Protein AF-A0A0L7KRA4-F1 (afdb_monomer_lite)

InterPro domains:
  IPR008183 Aldose 1-/Glucose-6-phosphate 1-epimerase [PF01263] (31-105)
  IPR011013 Galactose mutarotase-like domain superfamily [SSF74650] (27-104)
  IPR014718 Glycoside hydrolase-type carbohydrate-binding [G3DSA:2.70.98.10] (27-109)

Secondary structure (DSSP, 8-state):
--EE-TTS-EE--------HHHHHH--S-------PPPP-S-GGG-EE-S-TT-EEEEGGGTTEEEE--SSSB---S---EEEES--SEEEEES-GGG-EEEEE-----TT---TT--

Organism: Operophtera brumata (NCBI:txid104452)

Radius of gyration: 17.66 Å; chains: 1; bounding box: 43×42×38 Å

Structure (mmCIF, N/CA/C/O backbone):
data_AF-A0A0L7KRA4-F1
#
_entry.id   AF-A0A0L7KRA4-F1
#
loop_
_atom_site.group_PDB
_atom_site.id
_atom_site.type_symbol
_atom_site.label_atom_id
_atom_site.label_alt_id
_atom_site.label_comp_id
_atom_site.label_asym_id
_atom_site.label_entity_id
_atom_site.label_seq_id
_atom_site.pdbx_PDB_ins_code
_atom_site.Cartn_x
_atom_site.Cartn_y
_atom_site.Cartn_z
_atom_site.occupancy
_atom_site.B_iso_or_equiv
_atom_site.auth_seq_id
_atom_site.auth_comp_id
_atom_site.auth_asym_id
_atom_site.auth_atom_id
_atom_site.pdbx_PDB_model_num
ATOM 1 N N . MET A 1 1 ? 7.961 7.614 16.252 1.00 66.12 1 MET A N 1
ATOM 2 C CA . MET A 1 1 ? 7.206 6.719 17.166 1.00 66.12 1 MET A CA 1
ATOM 3 C C . MET A 1 1 ? 5.725 7.030 17.017 1.00 66.12 1 MET A C 1
ATOM 5 O O . MET A 1 1 ? 5.443 8.172 16.682 1.00 66.12 1 MET A O 1
ATOM 9 N N . PRO A 1 2 ? 4.800 6.074 17.218 1.00 87.06 2 PRO A N 1
ATOM 10 C CA . PRO A 1 2 ? 3.374 6.372 17.139 1.00 87.06 2 PRO A CA 1
ATOM 11 C C . PRO A 1 2 ? 2.945 7.385 18.211 1.00 87.06 2 PRO A C 1
ATOM 13 O O . PRO A 1 2 ? 3.283 7.207 19.381 1.00 87.06 2 PRO A O 1
ATOM 16 N N . GLU A 1 3 ? 2.184 8.403 17.825 1.00 91.69 3 GLU A N 1
ATOM 17 C CA . GLU A 1 3 ? 1.660 9.467 18.683 1.00 91.69 3 GLU A CA 1
ATOM 18 C C . GLU A 1 3 ? 0.132 9.373 18.786 1.00 91.69 3 GLU A C 1
ATOM 20 O O . GLU A 1 3 ? -0.543 9.000 17.828 1.00 91.69 3 GLU A O 1
ATOM 25 N N . ARG A 1 4 ? -0.433 9.685 19.961 1.00 92.00 4 ARG A N 1
ATOM 26 C CA . ARG A 1 4 ? -1.890 9.805 20.138 1.00 92.00 4 ARG A CA 1
ATOM 27 C C . ARG A 1 4 ? -2.314 11.255 19.954 1.00 92.00 4 ARG A C 1
ATOM 29 O O . ARG A 1 4 ? -1.885 12.110 20.720 1.00 92.00 4 ARG A O 1
ATOM 36 N N . LEU A 1 5 ? -3.217 11.495 19.011 1.00 89.56 5 LEU A N 1
ATOM 37 C CA . LEU A 1 5 ? -3.781 12.814 18.738 1.00 89.56 5 LEU A CA 1
ATOM 38 C C . LEU A 1 5 ? -4.926 13.152 19.716 1.00 89.56 5 LEU A C 1
ATOM 40 O O . LEU A 1 5 ? -5.546 12.238 20.270 1.00 89.56 5 LEU A O 1
ATOM 44 N N . PRO A 1 6 ? -5.295 14.440 19.886 1.00 93.38 6 PRO A N 1
ATOM 45 C CA . PRO A 1 6 ? -6.450 14.845 20.697 1.00 93.38 6 PRO A CA 1
ATOM 46 C C . PRO A 1 6 ? -7.784 14.226 20.252 1.00 93.38 6 PRO A C 1
ATOM 48 O O . PRO A 1 6 ? -8.697 14.088 21.061 1.00 93.38 6 PRO A O 1
ATOM 51 N N . SER A 1 7 ? -7.894 13.817 18.982 1.00 89.56 7 SER A N 1
ATOM 52 C CA . SER A 1 7 ? -9.054 13.082 18.457 1.00 89.56 7 SER A CA 1
ATOM 53 C C . SER A 1 7 ? -9.179 11.656 19.014 1.00 89.56 7 SER A C 1
ATOM 55 O O . SER A 1 7 ? -10.227 11.032 18.868 1.00 89.56 7 SER A O 1
ATOM 57 N N . GLY A 1 8 ? -8.124 11.125 19.643 1.00 86.38 8 GLY A N 1
ATOM 58 C CA . GLY A 1 8 ? -8.009 9.723 20.045 1.00 86.38 8 GLY A CA 1
ATOM 59 C C . GLY A 1 8 ? -7.436 8.809 18.955 1.00 86.38 8 GLY A C 1
ATOM 60 O O . GLY A 1 8 ? -7.249 7.611 19.204 1.00 86.38 8 GLY A O 1
ATOM 61 N N . ASP A 1 9 ? -7.132 9.358 17.776 1.00 88.12 9 ASP A N 1
ATOM 62 C CA . ASP A 1 9 ? -6.428 8.650 16.710 1.00 88.12 9 ASP A CA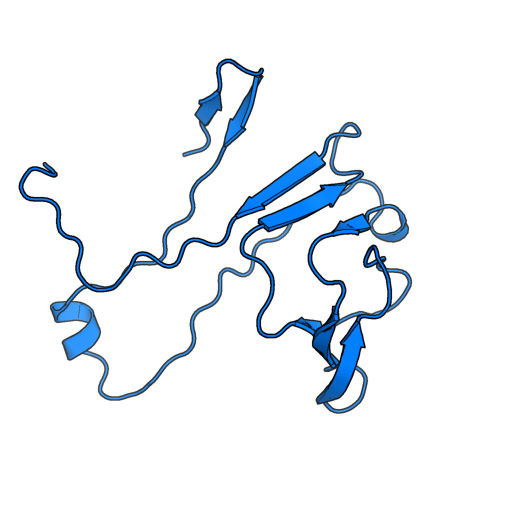 1
ATOM 63 C C . ASP A 1 9 ? -4.959 8.416 17.076 1.00 88.12 9 ASP A C 1
ATOM 65 O O . ASP A 1 9 ? -4.382 9.108 17.917 1.00 88.12 9 ASP A O 1
ATOM 69 N N . VAL A 1 10 ? -4.354 7.413 16.440 1.00 88.38 10 VAL A N 1
ATOM 70 C CA . VAL A 1 10 ? -2.918 7.144 16.539 1.00 88.38 10 VAL A CA 1
ATOM 71 C C . VAL A 1 10 ? -2.292 7.427 15.184 1.00 88.38 10 VAL A C 1
ATOM 73 O O . VAL A 1 10 ? -2.718 6.853 14.183 1.00 88.38 10 VAL A O 1
ATOM 76 N N . GLU A 1 11 ? -1.269 8.267 15.171 1.00 90.38 11 GLU A N 1
ATOM 77 C CA . GLU A 1 11 ? -0.489 8.603 13.989 1.00 90.38 11 GLU A CA 1
ATOM 78 C C . GLU A 1 11 ? 0.912 8.011 14.104 1.00 90.38 11 GLU A C 1
ATOM 80 O O . GLU A 1 11 ? 1.510 8.002 15.174 1.00 90.38 11 GLU A O 1
ATOM 85 N N . ALA A 1 12 ? 1.444 7.485 13.007 1.00 89.25 12 ALA A N 1
ATOM 86 C CA . ALA A 1 12 ? 2.829 7.051 12.929 1.00 89.25 12 ALA A CA 1
ATOM 87 C C . ALA A 1 12 ? 3.401 7.503 11.589 1.00 89.25 12 ALA A C 1
ATOM 89 O O . ALA A 1 12 ? 2.883 7.128 10.538 1.00 89.25 12 ALA A O 1
ATOM 90 N N . VAL A 1 13 ? 4.476 8.286 11.645 1.00 87.19 13 VAL A N 1
ATOM 91 C CA . VAL A 1 13 ? 5.194 8.763 10.464 1.00 87.19 13 VAL A CA 1
ATOM 92 C C . VAL A 1 13 ? 6.425 7.891 10.250 1.00 87.19 13 VAL A C 1
ATOM 94 O O . VAL A 1 13 ? 7.213 7.665 11.174 1.00 87.19 13 VAL A O 1
ATOM 97 N N . PHE A 1 14 ? 6.568 7.394 9.025 1.00 85.69 14 PHE A N 1
ATOM 98 C CA . PHE A 1 14 ? 7.743 6.672 8.561 1.00 85.69 14 PHE A CA 1
ATOM 99 C C . PHE A 1 14 ? 8.367 7.492 7.445 1.00 85.69 14 PHE A C 1
ATOM 101 O O . PHE A 1 14 ? 7.716 7.746 6.435 1.00 85.69 14 PHE A O 1
ATOM 108 N N . SER A 1 15 ? 9.622 7.881 7.631 1.00 83.06 15 SER A N 1
ATOM 109 C CA . SER A 1 15 ? 10.353 8.668 6.648 1.00 83.06 15 SER A CA 1
ATOM 110 C C . SER A 1 15 ? 11.545 7.869 6.162 1.00 83.06 15 SER A C 1
ATOM 112 O O . SER A 1 15 ? 12.299 7.312 6.961 1.00 83.06 15 SER A O 1
ATOM 114 N N . LEU A 1 16 ? 11.704 7.820 4.845 1.00 82.00 16 LEU A N 1
ATOM 115 C CA . LEU A 1 16 ? 12.921 7.357 4.205 1.00 82.00 16 LEU A CA 1
ATOM 116 C C . LEU A 1 16 ? 13.595 8.584 3.603 1.00 82.00 16 LEU A C 1
ATOM 118 O O . LEU A 1 16 ? 13.005 9.259 2.764 1.00 82.00 16 LEU A O 1
ATOM 122 N 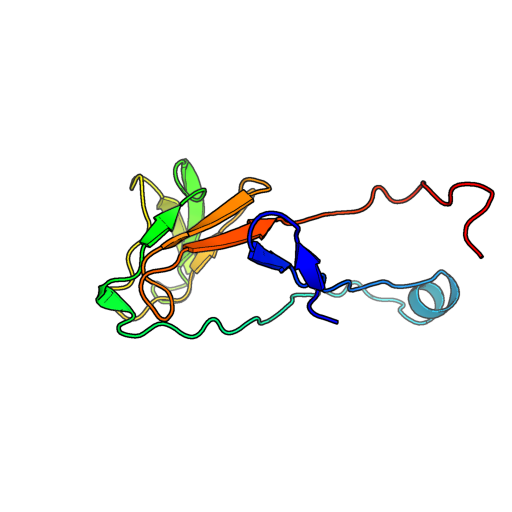N . MET A 1 17 ? 14.790 8.896 4.086 1.00 78.19 17 MET A N 1
ATOM 123 C CA . MET A 1 17 ? 15.541 10.086 3.707 1.00 78.19 17 MET A CA 1
ATOM 124 C C . MET A 1 17 ? 16.954 9.671 3.322 1.00 78.19 17 MET A C 1
ATOM 126 O O . MET A 1 17 ? 17.526 8.760 3.921 1.00 78.19 17 MET A O 1
ATOM 130 N N . ASP A 1 18 ? 17.500 10.352 2.330 1.00 77.38 18 ASP A N 1
ATOM 131 C CA . ASP A 1 18 ? 18.910 10.339 1.985 1.00 77.38 18 ASP A CA 1
ATOM 132 C C . ASP A 1 18 ? 19.483 11.758 2.127 1.00 77.38 18 ASP A C 1
ATOM 134 O O . ASP A 1 18 ? 18.757 12.752 2.198 1.00 77.38 18 ASP A O 1
ATOM 138 N N . ASP A 1 19 ? 20.802 11.845 2.197 1.00 79.38 19 ASP A N 1
ATOM 139 C CA . ASP A 1 19 ? 21.565 13.089 2.266 1.00 79.38 19 ASP A CA 1
ATOM 140 C C . ASP A 1 19 ? 22.549 13.177 1.088 1.00 79.38 19 ASP A C 1
ATOM 142 O O . ASP A 1 19 ? 22.694 12.245 0.293 1.00 79.38 19 ASP A O 1
ATOM 146 N N . GLU A 1 20 ? 23.220 14.318 0.927 1.00 83.25 20 GLU A N 1
ATOM 147 C CA . GLU A 1 20 ? 24.153 14.517 -0.188 1.00 83.25 20 GLU A CA 1
ATOM 148 C C . GLU A 1 20 ? 25.308 13.505 -0.163 1.00 83.25 20 GLU A C 1
ATOM 150 O O . GLU A 1 20 ? 25.708 12.989 -1.207 1.00 83.25 20 GLU A O 1
ATOM 155 N N . PHE A 1 21 ? 25.802 13.165 1.029 1.00 82.69 21 PHE A N 1
ATOM 156 C CA . PHE A 1 21 ? 26.891 12.211 1.194 1.00 82.69 21 PHE A CA 1
ATOM 157 C C . PHE A 1 21 ? 26.469 10.804 0.757 1.00 82.69 21 PHE A C 1
ATOM 159 O O . PHE A 1 21 ? 27.128 10.189 -0.079 1.00 82.69 21 PHE A O 1
ATOM 166 N N . THR A 1 22 ? 25.342 10.308 1.258 1.00 79.62 22 THR A N 1
ATOM 167 C CA . THR A 1 22 ? 24.767 9.016 0.884 1.00 79.62 22 THR A CA 1
ATOM 168 C C . THR A 1 22 ? 24.426 8.974 -0.593 1.00 79.62 22 THR A C 1
ATOM 170 O O . THR A 1 22 ? 24.838 8.021 -1.243 1.00 79.62 22 THR A O 1
ATOM 173 N N . ARG A 1 23 ? 23.822 10.021 -1.172 1.00 79.88 23 ARG A N 1
ATOM 174 C CA . ARG A 1 23 ? 23.624 10.139 -2.631 1.00 79.88 23 ARG A CA 1
ATOM 175 C C . ARG A 1 23 ? 24.936 10.058 -3.408 1.00 79.88 23 ARG A C 1
ATOM 177 O O . ARG A 1 23 ? 24.983 9.377 -4.428 1.00 79.88 23 ARG A O 1
ATOM 184 N N . SER A 1 24 ? 26.000 10.702 -2.922 1.00 83.00 24 SER A N 1
ATOM 185 C CA . SER A 1 24 ? 27.311 10.710 -3.588 1.00 83.00 24 SER A CA 1
ATOM 186 C C . SER A 1 24 ? 27.968 9.325 -3.649 1.00 83.00 24 SER A C 1
ATOM 188 O O . SER A 1 24 ? 28.770 9.069 -4.546 1.00 83.00 24 SER A O 1
ATOM 190 N N . MET A 1 25 ? 27.604 8.418 -2.732 1.00 82.44 25 MET A N 1
ATOM 191 C CA . MET A 1 25 ? 28.122 7.047 -2.694 1.00 82.44 25 MET A CA 1
ATOM 192 C C . MET A 1 25 ? 27.481 6.123 -3.741 1.00 82.44 25 MET A C 1
ATOM 194 O O . MET A 1 25 ? 28.056 5.081 -4.061 1.00 82.44 25 MET A O 1
ATOM 198 N N . TRP A 1 26 ? 26.316 6.475 -4.295 1.00 78.25 26 TRP A N 1
ATOM 199 C CA . TRP A 1 26 ? 25.600 5.634 -5.257 1.00 78.25 26 TRP A CA 1
ATOM 200 C C . TRP A 1 26 ? 25.773 6.168 -6.684 1.00 78.25 26 TRP A C 1
ATOM 202 O O . TRP A 1 26 ? 25.101 7.102 -7.109 1.00 78.25 26 TRP A O 1
ATOM 212 N N . HIS A 1 27 ? 26.624 5.524 -7.485 1.00 76.31 27 HIS A N 1
ATOM 213 C CA . HIS A 1 27 ? 26.745 5.822 -8.922 1.00 76.31 27 HIS A CA 1
ATOM 214 C C . HIS A 1 27 ? 25.644 5.166 -9.785 1.00 76.31 27 HIS A C 1
ATOM 216 O O . HIS A 1 27 ? 25.812 5.015 -10.995 1.00 76.31 27 HIS A O 1
ATOM 222 N N . PHE A 1 28 ? 24.526 4.741 -9.187 1.00 78.19 28 PHE A N 1
ATOM 223 C CA . PHE A 1 28 ? 23.424 4.073 -9.882 1.00 78.19 28 PHE A CA 1
ATOM 224 C C . PHE A 1 28 ? 22.056 4.473 -9.318 1.00 78.19 28 PHE A C 1
ATOM 226 O O . PHE A 1 28 ? 21.930 4.875 -8.165 1.00 78.19 28 PHE A O 1
ATOM 233 N N . HIS A 1 29 ? 21.016 4.341 -10.143 1.00 73.19 29 HIS A N 1
ATOM 234 C CA . HIS A 1 29 ? 19.635 4.587 -9.737 1.00 73.19 29 HIS A CA 1
ATOM 235 C C . HIS A 1 29 ? 19.071 3.383 -8.976 1.00 73.19 29 HIS A C 1
ATOM 237 O O . HIS A 1 29 ? 19.176 2.249 -9.447 1.00 73.19 29 HIS A O 1
ATOM 243 N N . CYS A 1 30 ? 18.432 3.626 -7.833 1.00 78.81 30 CYS A N 1
ATOM 244 C CA . CYS A 1 30 ? 17.696 2.609 -7.092 1.00 78.81 30 CYS A CA 1
ATOM 245 C C . CYS A 1 30 ? 16.250 3.052 -6.852 1.00 78.81 30 CYS A C 1
ATOM 247 O O . CYS A 1 30 ? 15.944 4.241 -6.790 1.00 78.81 30 CYS A O 1
ATOM 249 N N . GLN A 1 31 ? 15.359 2.071 -6.731 1.00 82.56 31 GLN A N 1
ATOM 250 C CA . GLN A 1 31 ? 13.979 2.282 -6.316 1.00 82.56 31 GLN A CA 1
ATOM 251 C C . GLN A 1 31 ? 13.850 1.886 -4.851 1.00 82.56 31 GLN A C 1
ATOM 253 O O . GLN A 1 31 ? 14.377 0.853 -4.432 1.00 82.56 31 GLN A O 1
ATOM 258 N N . LEU A 1 32 ? 13.135 2.700 -4.083 1.00 82.94 32 LEU A N 1
ATOM 259 C CA . LEU A 1 32 ? 12.890 2.470 -2.668 1.00 82.94 32 LEU A CA 1
ATOM 260 C C . LEU A 1 32 ? 11.388 2.381 -2.414 1.00 82.94 32 LEU A C 1
ATOM 262 O O . LEU A 1 32 ? 10.597 3.096 -3.027 1.00 82.94 32 LEU A O 1
ATOM 266 N N . LEU A 1 33 ? 11.002 1.489 -1.505 1.00 88.19 33 LEU A N 1
ATOM 267 C CA . LEU A 1 33 ? 9.613 1.265 -1.125 1.00 88.19 33 LEU A CA 1
ATOM 268 C C . LEU A 1 33 ? 9.530 0.860 0.349 1.00 88.19 33 LEU A C 1
ATOM 270 O O . LEU A 1 33 ? 10.352 0.088 0.841 1.00 88.19 33 LEU A O 1
ATOM 274 N N . LEU A 1 34 ? 8.500 1.346 1.042 1.00 89.88 34 LEU A N 1
ATOM 275 C CA . LEU A 1 34 ? 8.133 0.870 2.374 1.00 89.88 34 LEU A CA 1
ATOM 276 C C . LEU A 1 34 ? 7.177 -0.316 2.245 1.00 89.88 34 LEU A C 1
ATOM 278 O O . LEU A 1 34 ? 6.016 -0.159 1.869 1.00 89.88 34 LEU A O 1
ATOM 282 N N . HIS A 1 35 ? 7.664 -1.517 2.560 1.00 92.25 35 HIS A N 1
ATOM 283 C CA . HIS A 1 35 ? 6.883 -2.750 2.444 1.00 92.25 35 HIS A CA 1
ATOM 284 C C . HIS A 1 35 ? 6.018 -2.987 3.693 1.00 92.25 35 HIS A C 1
ATOM 286 O O . HIS A 1 35 ? 6.210 -3.939 4.456 1.00 92.25 35 HIS A O 1
ATOM 292 N N . THR A 1 36 ? 5.083 -2.071 3.932 1.00 91.12 36 THR A N 1
ATOM 293 C CA . THR A 1 36 ? 4.288 -2.011 5.162 1.00 91.12 36 THR A CA 1
ATOM 294 C C . THR A 1 36 ? 3.183 -3.070 5.182 1.00 91.12 36 THR A C 1
ATOM 296 O O . THR A 1 36 ? 2.342 -3.126 4.288 1.00 91.12 36 THR A O 1
ATOM 299 N N . TYR A 1 37 ? 3.142 -3.882 6.242 1.00 91.88 37 TYR A N 1
ATOM 300 C CA . TYR A 1 37 ? 2.097 -4.887 6.462 1.00 91.88 37 TYR A CA 1
ATOM 301 C C . TYR A 1 37 ? 1.032 -4.368 7.434 1.00 91.88 37 TYR A C 1
ATOM 303 O O . TYR A 1 37 ? 1.318 -4.120 8.607 1.00 91.88 37 TYR A O 1
ATOM 311 N N . PHE A 1 38 ? -0.217 -4.261 6.976 1.00 90.44 38 PHE A N 1
ATOM 312 C CA . PHE A 1 38 ? -1.351 -3.871 7.818 1.00 90.44 38 PHE A CA 1
ATOM 313 C C . PHE A 1 38 ? -2.118 -5.092 8.322 1.00 90.44 38 PHE A C 1
ATOM 315 O O . PHE A 1 38 ? -2.579 -5.928 7.545 1.00 90.44 38 PHE A O 1
ATOM 322 N N . LYS A 1 39 ? -2.300 -5.184 9.643 1.00 90.94 39 LYS A N 1
ATOM 323 C CA . LYS A 1 39 ? -3.098 -6.250 10.256 1.00 90.94 39 LYS A CA 1
ATOM 324 C C . LYS A 1 39 ? -4.591 -5.962 10.086 1.00 90.94 39 LYS A C 1
ATOM 326 O O . LYS A 1 39 ? -5.082 -4.926 10.532 1.00 90.94 39 LYS A O 1
ATOM 331 N N . VAL A 1 40 ? -5.321 -6.923 9.527 1.00 92.69 40 VAL A N 1
ATOM 332 C CA . VAL A 1 40 ? -6.786 -6.902 9.398 1.00 92.69 40 VAL A CA 1
ATOM 333 C C . VAL A 1 40 ? -7.391 -8.197 9.959 1.00 92.69 40 VAL A C 1
ATOM 335 O O . VAL A 1 40 ? -6.708 -9.222 9.951 1.00 92.69 40 VAL A O 1
ATOM 338 N N . PRO A 1 41 ? -8.638 -8.190 10.471 1.00 94.19 41 PRO A N 1
ATOM 339 C CA . PRO A 1 41 ? -9.281 -9.404 10.985 1.00 94.19 41 PRO A CA 1
ATOM 340 C C . PRO A 1 41 ? -9.611 -10.443 9.900 1.00 94.19 41 PRO A C 1
ATOM 342 O O . PRO A 1 41 ? -9.458 -11.636 10.134 1.00 94.19 41 PRO A O 1
ATOM 345 N N . ASP A 1 42 ? -10.064 -9.991 8.726 1.00 94.19 42 ASP A N 1
ATOM 346 C CA . ASP A 1 42 ? -10.319 -10.815 7.535 1.00 94.19 42 ASP A CA 1
ATOM 347 C C . ASP A 1 42 ? -10.008 -9.972 6.292 1.00 94.19 42 ASP A C 1
ATOM 349 O O . ASP A 1 42 ? -10.642 -8.940 6.061 1.00 94.19 42 ASP A O 1
ATOM 353 N N . VAL A 1 43 ? -9.031 -10.406 5.494 1.00 94.31 43 VAL A N 1
ATOM 354 C CA . VAL A 1 43 ? -8.566 -9.685 4.298 1.00 94.31 43 VAL A CA 1
ATOM 355 C C . VAL A 1 43 ? -9.658 -9.528 3.238 1.00 94.31 43 VAL A C 1
ATOM 357 O O . VAL A 1 43 ? -9.705 -8.520 2.547 1.00 94.31 43 VAL A O 1
ATOM 360 N N . ARG A 1 44 ? -10.613 -10.460 3.169 1.00 95.31 44 ARG A N 1
ATOM 361 C CA . ARG A 1 44 ? -11.714 -10.410 2.190 1.00 95.31 44 ARG A CA 1
ATOM 362 C C . ARG A 1 44 ? -12.762 -9.358 2.544 1.00 95.31 44 ARG A C 1
ATOM 364 O O . ARG A 1 44 ? -13.648 -9.061 1.751 1.00 95.31 44 ARG A O 1
ATOM 371 N N . ARG A 1 45 ? -12.702 -8.831 3.770 1.00 93.88 45 ARG A N 1
ATOM 372 C CA . ARG A 1 45 ? -13.626 -7.817 4.284 1.00 93.88 45 ARG A CA 1
ATOM 373 C C . ARG A 1 45 ? -13.001 -6.430 4.345 1.00 93.88 45 ARG A C 1
ATOM 375 O O . ARG A 1 45 ? -13.732 -5.480 4.618 1.00 93.88 45 ARG A O 1
ATOM 382 N N . CYS A 1 46 ? -11.693 -6.285 4.129 1.00 94.88 46 CYS A N 1
ATOM 383 C CA . CYS A 1 46 ? -11.100 -4.957 4.039 1.00 94.88 46 CYS A CA 1
ATOM 384 C C . CYS A 1 46 ? -11.445 -4.312 2.692 1.00 94.88 46 CYS A C 1
ATOM 386 O O . CYS A 1 46 ? -11.655 -4.990 1.685 1.00 94.88 46 CYS A O 1
ATOM 388 N N . GLN A 1 47 ? -11.538 -2.987 2.697 1.00 96.44 47 GLN A N 1
ATOM 389 C CA . GLN A 1 47 ? -11.738 -2.199 1.485 1.00 96.44 47 GLN A CA 1
ATOM 390 C C . GLN A 1 47 ? -10.723 -1.068 1.472 1.00 96.44 47 GLN A C 1
ATOM 392 O O . GLN A 1 47 ? -10.505 -0.438 2.514 1.00 96.44 47 GLN A O 1
ATOM 397 N N . ILE A 1 48 ? -10.133 -0.815 0.307 1.00 96.50 48 ILE A N 1
ATOM 398 C CA . ILE A 1 48 ? -9.116 0.219 0.105 1.00 96.50 48 ILE A CA 1
ATOM 399 C C . ILE A 1 48 ? -9.672 1.268 -0.861 1.00 96.50 48 ILE A C 1
ATOM 401 O O . ILE A 1 48 ? -10.120 0.925 -1.955 1.00 96.50 48 ILE A O 1
ATOM 405 N N . THR A 1 49 ? -9.662 2.538 -0.458 1.00 96.19 49 THR A N 1
ATOM 406 C CA . THR A 1 49 ? -10.088 3.678 -1.290 1.00 96.19 49 THR A CA 1
ATOM 407 C C . THR A 1 49 ? -8.890 4.425 -1.889 1.00 96.19 49 THR A C 1
ATOM 409 O O . THR A 1 49 ? -7.738 4.203 -1.510 1.00 96.19 49 THR A O 1
ATOM 412 N N . GLY A 1 50 ? -9.160 5.345 -2.822 1.00 93.25 50 GLY A N 1
ATOM 413 C CA . GLY A 1 50 ? -8.137 6.212 -3.428 1.00 93.25 50 GLY A CA 1
ATOM 414 C C . GLY A 1 50 ? -7.400 5.586 -4.616 1.00 93.25 50 GLY A C 1
ATOM 415 O O . GLY A 1 50 ? -6.434 6.166 -5.100 1.00 93.25 50 GLY A O 1
ATOM 416 N N . MET A 1 51 ? -7.859 4.417 -5.080 1.00 95.56 51 MET A N 1
ATOM 417 C CA . MET A 1 51 ? -7.306 3.714 -6.247 1.00 95.56 51 MET A CA 1
ATOM 418 C C . MET A 1 51 ? -8.177 3.843 -7.504 1.00 95.56 51 MET A C 1
ATOM 420 O O . MET A 1 51 ? -7.710 3.527 -8.593 1.00 95.56 51 MET A O 1
ATOM 424 N N . HIS A 1 52 ? -9.425 4.308 -7.380 1.00 96.44 52 HIS A N 1
ATOM 425 C CA . HIS A 1 52 ? -10.333 4.463 -8.517 1.00 96.44 52 HIS A CA 1
ATOM 426 C C . HIS A 1 52 ? -9.716 5.350 -9.609 1.00 96.44 52 HIS A C 1
ATOM 428 O O . HIS A 1 52 ? -9.179 6.422 -9.328 1.00 96.44 52 HIS A O 1
ATOM 434 N N . GLY A 1 53 ? -9.787 4.888 -10.855 1.00 96.69 53 GLY A N 1
ATOM 435 C CA . GLY A 1 53 ? -9.241 5.563 -12.028 1.00 96.69 53 GLY A CA 1
ATOM 436 C C . GLY A 1 53 ? -7.733 5.383 -12.231 1.00 96.69 53 GLY A C 1
ATOM 437 O O . GLY A 1 53 ? -7.251 5.706 -13.318 1.00 96.69 53 GLY A O 1
ATOM 438 N N . CYS A 1 54 ? -6.996 4.846 -11.250 1.00 96.94 54 CYS A N 1
ATOM 439 C CA . CYS A 1 54 ? -5.557 4.607 -11.368 1.00 96.94 54 CYS A CA 1
ATOM 440 C C . CYS A 1 54 ? -5.267 3.456 -12.334 1.00 96.94 54 CYS A C 1
ATOM 442 O O . CYS A 1 54 ? -5.999 2.464 -12.389 1.00 96.94 54 CYS A O 1
ATOM 444 N N . MET A 1 55 ? -4.151 3.563 -13.052 1.00 98.31 55 MET A N 1
ATOM 445 C CA . MET A 1 55 ? -3.595 2.427 -13.783 1.00 98.31 55 MET A CA 1
ATOM 446 C C . MET A 1 55 ? -2.825 1.533 -12.813 1.00 98.31 55 MET A C 1
ATOM 448 O O . MET A 1 55 ? -2.151 2.037 -11.912 1.00 98.31 55 MET A O 1
ATOM 452 N N . PHE A 1 56 ? -2.885 0.218 -13.001 1.00 98.44 56 PHE A N 1
ATOM 453 C CA . PHE A 1 56 ? -2.059 -0.721 -12.253 1.00 98.44 56 PHE A CA 1
ATOM 454 C C . PHE A 1 56 ? -1.494 -1.831 -13.135 1.00 98.44 56 PHE A C 1
ATOM 456 O O . PHE A 1 56 ? -2.106 -2.246 -14.118 1.00 98.44 56 PHE A O 1
ATOM 463 N N . ILE A 1 57 ? -0.313 -2.312 -12.751 1.00 98.56 57 ILE A N 1
ATOM 464 C CA . ILE A 1 57 ? 0.338 -3.492 -13.326 1.00 98.56 57 ILE A CA 1
ATOM 465 C C . ILE A 1 57 ? -0.056 -4.700 -12.479 1.00 98.56 57 ILE A C 1
ATOM 467 O O . ILE A 1 57 ? 0.224 -4.719 -11.278 1.00 98.56 57 ILE A O 1
ATOM 471 N N . ASP A 1 58 ? -0.667 -5.710 -13.092 1.00 98.19 58 ASP A N 1
ATOM 472 C CA . ASP A 1 58 ? -0.998 -6.972 -12.437 1.00 98.19 58 ASP A CA 1
ATOM 473 C C . ASP A 1 58 ? 0.116 -8.003 -12.640 1.00 98.19 58 ASP A C 1
ATOM 475 O O . ASP A 1 58 ? 0.238 -8.649 -13.687 1.00 98.19 58 ASP A O 1
ATOM 479 N N . LYS A 1 59 ? 0.934 -8.195 -11.604 1.00 98.06 59 LYS A N 1
ATOM 480 C CA . LYS A 1 59 ? 2.033 -9.166 -11.635 1.00 98.06 59 LYS A CA 1
ATOM 481 C C . LYS A 1 59 ? 1.549 -10.616 -11.622 1.00 98.06 59 LYS A C 1
ATOM 483 O O . LYS A 1 59 ? 2.310 -11.509 -11.982 1.00 98.06 59 LYS A O 1
ATOM 488 N N . THR A 1 60 ? 0.289 -10.865 -11.272 1.00 97.81 60 THR A N 1
ATOM 489 C CA . THR A 1 60 ? -0.329 -12.199 -11.336 1.00 97.81 60 THR A CA 1
ATOM 490 C C . THR A 1 60 ? -0.828 -12.551 -12.743 1.00 97.81 60 THR A C 1
ATOM 492 O O . THR A 1 60 ? -1.185 -13.701 -13.006 1.00 97.81 60 THR A O 1
ATOM 495 N N . ARG A 1 61 ? -0.834 -11.571 -13.657 1.00 96.88 61 ARG A N 1
ATOM 496 C CA . ARG A 1 61 ? -1.298 -11.678 -15.048 1.00 96.88 61 ARG A CA 1
ATOM 497 C C . ARG A 1 61 ? -0.209 -11.237 -16.029 1.00 96.88 61 ARG A C 1
ATOM 499 O O . ARG A 1 61 ? -0.450 -10.404 -16.893 1.00 96.88 61 ARG A O 1
ATOM 506 N N . GLU A 1 62 ? 1.006 -11.758 -15.857 1.00 96.56 62 GLU A N 1
ATOM 507 C CA . GLU A 1 62 ? 2.149 -11.497 -16.755 1.00 96.56 62 GLU A CA 1
ATOM 508 C C . GLU A 1 62 ? 2.506 -10.002 -16.904 1.00 96.56 62 GLU A C 1
ATOM 510 O O . GLU A 1 62 ? 3.077 -9.580 -17.907 1.00 96.56 62 GLU A O 1
ATOM 515 N N . GLY A 1 63 ? 2.183 -9.179 -15.899 1.00 97.12 63 GLY A N 1
ATOM 516 C CA . GLY A 1 63 ? 2.436 -7.739 -15.936 1.00 97.12 63 GLY A CA 1
ATOM 517 C C . GLY A 1 63 ? 1.456 -6.962 -16.817 1.00 97.12 63 GLY A C 1
ATOM 518 O O . GLY A 1 63 ? 1.763 -5.838 -17.215 1.00 97.12 63 GLY A O 1
ATOM 519 N N . ALA A 1 64 ? 0.289 -7.533 -17.129 1.00 98.12 64 ALA A N 1
ATOM 520 C CA . ALA A 1 64 ? -0.767 -6.832 -17.846 1.00 98.12 64 ALA A CA 1
ATOM 521 C C . ALA A 1 64 ? -1.202 -5.561 -17.099 1.00 98.12 64 ALA A C 1
ATOM 523 O O . ALA A 1 64 ? -1.232 -5.510 -15.867 1.00 98.12 64 ALA A O 1
ATOM 524 N N . VAL A 1 65 ? -1.533 -4.525 -17.867 1.00 98.38 65 VAL A N 1
ATOM 525 C CA . VAL A 1 65 ? -1.889 -3.205 -17.344 1.00 98.38 65 VAL A CA 1
ATOM 526 C C . VAL A 1 65 ? -3.396 -3.010 -17.432 1.00 98.38 65 VAL A C 1
ATOM 528 O O . VAL A 1 65 ? -3.992 -3.206 -18.491 1.00 98.38 65 VAL A O 1
ATOM 531 N N . TYR A 1 66 ? -4.001 -2.582 -16.329 1.00 98.38 66 TYR A N 1
ATOM 532 C CA . TYR A 1 66 ? -5.440 -2.363 -16.207 1.00 98.38 66 TYR A CA 1
ATOM 533 C C . TYR A 1 66 ? -5.730 -1.003 -15.579 1.00 98.38 66 TYR A C 1
ATOM 535 O O . TYR A 1 66 ? -4.876 -0.420 -14.915 1.00 98.38 66 TYR A O 1
ATOM 543 N N . GLN A 1 67 ? -6.954 -0.513 -15.764 1.00 98.25 67 GLN A N 1
ATOM 544 C CA . GLN A 1 67 ? -7.479 0.614 -15.001 1.00 98.25 67 GLN A CA 1
ATOM 545 C C . GLN A 1 67 ? -8.368 0.090 -13.872 1.00 98.25 67 GLN A C 1
ATOM 547 O O . GLN A 1 67 ? -9.252 -0.737 -14.107 1.00 98.25 67 GLN A O 1
ATOM 552 N N . GLU A 1 68 ? -8.163 0.583 -12.654 1.00 97.88 68 GLU A N 1
ATOM 553 C CA . GLU A 1 68 ? -9.042 0.272 -11.533 1.00 97.88 68 GLU A CA 1
ATOM 554 C C . GLU A 1 68 ? -10.365 1.026 -11.682 1.00 97.88 68 GLU A C 1
ATOM 556 O O . GLU A 1 68 ? -10.443 2.240 -11.508 1.00 97.88 68 GLU A O 1
ATOM 561 N N . THR A 1 69 ? -11.419 0.296 -12.028 1.00 97.69 69 THR A N 1
ATOM 562 C CA . THR A 1 69 ? -12.755 0.863 -12.254 1.00 97.69 69 THR A CA 1
ATOM 563 C C . THR A 1 69 ? -13.622 0.835 -11.000 1.00 97.69 69 THR A C 1
ATOM 565 O O . THR A 1 69 ? -14.650 1.507 -10.950 1.00 97.69 69 THR A O 1
ATOM 568 N N . ARG A 1 70 ? -13.223 0.091 -9.963 1.00 97.38 70 ARG A N 1
ATOM 569 C CA . ARG A 1 70 ? -13.974 -0.016 -8.710 1.00 97.38 70 ARG A CA 1
ATOM 570 C C . ARG A 1 70 ? -13.761 1.229 -7.855 1.00 97.38 70 ARG A C 1
ATOM 572 O O . ARG A 1 70 ? -12.661 1.766 -7.781 1.00 97.38 70 ARG A O 1
ATOM 579 N N . GLU A 1 71 ? -14.806 1.643 -7.145 1.00 96.19 71 GLU A N 1
ATOM 580 C CA . GLU A 1 71 ? -14.718 2.699 -6.121 1.00 96.19 71 GLU A CA 1
ATOM 581 C C . GLU A 1 71 ? -13.842 2.273 -4.936 1.00 96.19 71 GLU A C 1
ATOM 583 O O . GLU A 1 71 ? -13.135 3.072 -4.322 1.00 96.19 71 GLU A O 1
ATOM 588 N N . THR A 1 72 ? -13.889 0.978 -4.610 1.00 96.88 72 THR A N 1
ATOM 589 C CA . THR A 1 72 ? -13.077 0.375 -3.555 1.00 96.88 72 THR A CA 1
ATOM 590 C C . THR A 1 72 ? -12.433 -0.914 -4.037 1.00 96.88 72 THR A C 1
ATOM 592 O O . THR A 1 72 ? -13.081 -1.763 -4.655 1.00 96.88 72 THR A O 1
ATOM 595 N N . VAL A 1 73 ? -11.153 -1.081 -3.718 1.0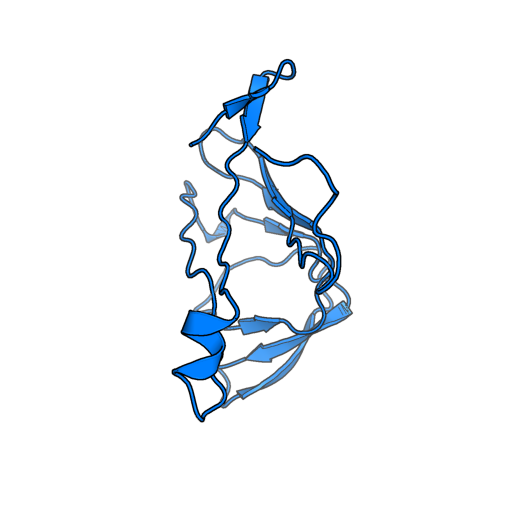0 97.12 73 VAL A N 1
ATOM 596 C CA . VAL A 1 73 ? -10.424 -2.324 -3.964 1.00 97.12 73 VAL A CA 1
ATOM 597 C C . VAL A 1 73 ? -10.756 -3.307 -2.849 1.00 97.12 73 VAL A C 1
ATOM 599 O O . VAL A 1 73 ? -10.694 -2.970 -1.665 1.00 97.12 73 VAL A O 1
ATOM 602 N N . THR A 1 74 ? -11.097 -4.531 -3.240 1.00 96.44 74 THR A N 1
ATOM 603 C CA . THR A 1 74 ? -11.288 -5.682 -2.349 1.00 96.44 74 THR A CA 1
ATOM 604 C C . THR A 1 74 ? -10.346 -6.804 -2.766 1.00 96.44 74 THR A C 1
ATOM 606 O O . THR A 1 74 ? -10.017 -6.937 -3.948 1.00 96.44 74 THR A O 1
ATOM 609 N N . LEU A 1 75 ? -9.914 -7.606 -1.794 1.00 96.12 75 LEU A N 1
ATOM 610 C CA . LEU A 1 75 ? -8.929 -8.672 -1.980 1.00 96.12 75 LEU A CA 1
ATOM 611 C C . LEU A 1 75 ? -9.610 -10.037 -1.826 1.00 96.12 75 LEU A C 1
ATOM 613 O O . LEU A 1 75 ? -9.625 -10.628 -0.746 1.00 96.12 75 LEU A O 1
ATOM 617 N N . ASN A 1 76 ? -10.222 -10.510 -2.912 1.00 95.31 76 ASN A N 1
ATOM 618 C CA . ASN A 1 76 ? -10.967 -11.778 -2.942 1.00 95.31 76 ASN A CA 1
ATOM 619 C C . ASN A 1 76 ? -10.194 -12.929 -3.602 1.00 95.31 76 ASN A C 1
ATOM 621 O O . ASN A 1 76 ? -10.649 -14.070 -3.572 1.00 95.31 76 ASN A O 1
ATOM 625 N N . GLU A 1 77 ? -9.029 -12.638 -4.174 1.00 95.50 77 GLU A N 1
ATOM 626 C CA . GLU A 1 77 ? -8.154 -13.601 -4.835 1.00 95.50 77 GLU A CA 1
ATOM 627 C C . GLU A 1 77 ? -6.679 -13.236 -4.622 1.00 95.50 77 GLU A C 1
ATOM 629 O O . GLU A 1 77 ? -6.355 -12.201 -4.029 1.00 95.50 77 GLU A O 1
ATOM 634 N N . TRP A 1 78 ? -5.777 -14.101 -5.097 1.00 96.25 78 TRP A N 1
ATOM 635 C CA . TRP A 1 78 ? -4.346 -13.809 -5.118 1.00 96.25 78 TRP A CA 1
ATOM 636 C C . TRP A 1 78 ? -4.095 -12.511 -5.891 1.00 96.25 78 TRP A C 1
ATOM 638 O O . TRP A 1 78 ? -4.444 -12.413 -7.062 1.00 96.25 78 TRP A O 1
ATOM 648 N N . THR A 1 79 ? -3.525 -11.514 -5.217 1.00 97.06 79 THR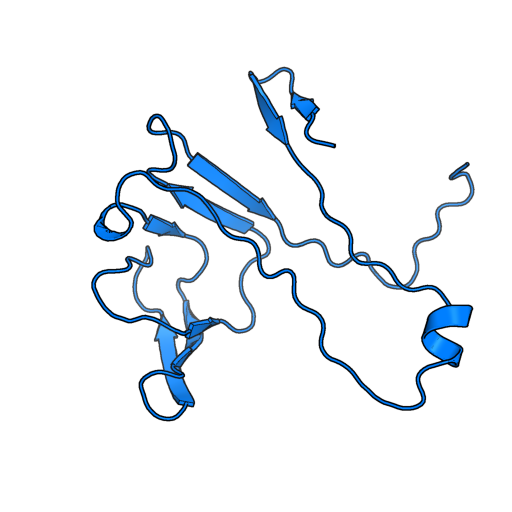 A N 1
ATOM 649 C CA . THR A 1 79 ? -3.393 -10.151 -5.738 1.00 97.06 79 THR A CA 1
ATOM 650 C C . THR A 1 79 ? -1.958 -9.678 -5.568 1.00 97.06 79 THR A C 1
ATOM 652 O O . THR A 1 79 ? -1.419 -9.735 -4.463 1.00 97.06 79 THR A O 1
ATOM 655 N N . ASP A 1 80 ? -1.366 -9.171 -6.647 1.00 97.75 80 ASP A N 1
ATOM 656 C CA . ASP A 1 80 ? -0.078 -8.478 -6.627 1.00 97.75 80 ASP A CA 1
ATOM 657 C C . ASP A 1 80 ? -0.091 -7.343 -7.666 1.00 97.75 80 ASP A C 1
ATOM 659 O O . ASP A 1 80 ? 0.252 -7.528 -8.836 1.00 97.75 80 ASP A O 1
ATOM 663 N N . HIS A 1 81 ? -0.570 -6.170 -7.242 1.00 97.81 81 HIS A N 1
ATOM 664 C CA . HIS A 1 81 ? -0.815 -5.009 -8.102 1.00 97.81 81 HIS A CA 1
ATOM 665 C C . HIS A 1 81 ? 0.136 -3.860 -7.769 1.00 97.81 81 HIS A C 1
ATOM 667 O O . HIS A 1 81 ? 0.277 -3.483 -6.607 1.00 97.81 81 HIS A O 1
ATOM 673 N N . ILE A 1 82 ? 0.742 -3.258 -8.795 1.00 97.56 82 ILE A N 1
ATOM 674 C CA . ILE A 1 82 ? 1.493 -2.000 -8.670 1.00 97.56 82 ILE A CA 1
ATOM 675 C C . ILE A 1 82 ? 0.631 -0.886 -9.244 1.00 97.56 82 ILE A C 1
ATOM 677 O O . ILE A 1 82 ? 0.556 -0.732 -10.462 1.00 97.56 82 ILE A O 1
ATOM 681 N N . TYR A 1 83 ? -0.012 -0.119 -8.368 1.00 96.81 83 TYR A N 1
ATOM 682 C CA . TYR A 1 83 ? -0.778 1.062 -8.753 1.00 96.81 83 TYR A CA 1
ATOM 683 C C . TYR A 1 83 ? 0.159 2.229 -9.076 1.00 96.81 83 TYR A C 1
ATOM 685 O O . TYR A 1 83 ? 1.149 2.460 -8.381 1.00 96.81 83 TYR A O 1
ATOM 693 N N . GLN A 1 84 ? -0.158 2.963 -10.138 1.00 94.94 84 GLN A N 1
ATOM 694 C CA . GLN A 1 84 ? 0.621 4.089 -10.640 1.00 94.94 84 GLN A CA 1
ATOM 695 C C . GLN A 1 84 ? -0.158 5.393 -10.462 1.00 94.94 84 GLN A C 1
ATOM 697 O O . GLN A 1 84 ? -1.369 5.424 -10.675 1.00 94.94 84 GLN A O 1
ATOM 702 N N . ASN A 1 85 ? 0.554 6.477 -10.134 1.00 90.62 85 ASN A N 1
ATOM 703 C CA . ASN A 1 85 ? -0.003 7.831 -9.997 1.00 90.62 85 ASN A CA 1
ATOM 704 C C . ASN A 1 85 ? -1.215 7.894 -9.055 1.00 90.62 85 ASN A C 1
ATOM 706 O O . ASN A 1 85 ? -2.228 8.521 -9.365 1.00 90.62 85 ASN A O 1
ATOM 710 N N . THR A 1 86 ? -1.117 7.205 -7.919 1.00 92.12 86 THR A N 1
ATOM 711 C CA . THR A 1 86 ? -2.182 7.181 -6.922 1.00 92.12 86 THR A CA 1
ATOM 712 C C . THR A 1 86 ? -2.369 8.547 -6.269 1.00 92.12 86 THR A C 1
ATOM 714 O O . THR A 1 86 ? -1.469 9.391 -6.271 1.00 92.12 86 THR A O 1
ATOM 717 N N . MET A 1 87 ? -3.544 8.769 -5.676 1.00 89.38 87 MET A N 1
ATOM 718 C CA . MET A 1 87 ? -3.761 9.949 -4.840 1.00 89.38 87 MET A CA 1
ATOM 719 C C . MET A 1 87 ? -2.810 9.944 -3.634 1.00 89.38 87 MET A C 1
ATOM 721 O O . MET A 1 87 ? -2.287 8.905 -3.236 1.00 89.38 87 MET A O 1
ATOM 725 N N . GLN A 1 88 ? -2.610 11.110 -3.018 1.00 90.69 88 GLN A N 1
ATOM 726 C CA . GLN A 1 88 ? -1.800 11.219 -1.802 1.00 90.69 88 GLN A CA 1
ATOM 727 C C . GLN A 1 88 ? -2.400 10.428 -0.631 1.00 90.69 88 GLN A C 1
ATOM 729 O O . GLN A 1 88 ? -1.655 9.953 0.223 1.00 90.69 88 GLN A O 1
ATOM 734 N N . GLU A 1 89 ? -3.726 10.291 -0.577 1.00 93.88 89 GLU A N 1
ATOM 735 C CA . GLU A 1 89 ? -4.433 9.669 0.536 1.00 93.88 89 GLU A CA 1
ATOM 736 C C . GLU A 1 89 ? -5.128 8.363 0.139 1.00 93.88 89 GLU A C 1
ATOM 738 O O . GLU A 1 89 ? -5.827 8.281 -0.873 1.00 93.88 89 GLU A O 1
ATOM 743 N N . HIS A 1 90 ? -5.002 7.368 1.018 1.00 95.50 90 HIS A N 1
ATOM 744 C CA . HIS A 1 90 ? -5.698 6.090 0.950 1.00 95.50 90 HIS A CA 1
ATOM 745 C C . HIS A 1 90 ? -6.325 5.742 2.295 1.00 95.50 90 HIS A C 1
ATOM 747 O O . HIS A 1 90 ? -5.742 5.994 3.352 1.00 95.50 90 HIS A O 1
ATOM 753 N N . ILE A 1 91 ? -7.497 5.107 2.271 1.00 96.25 91 ILE A N 1
ATOM 754 C CA . ILE A 1 91 ? -8.159 4.624 3.485 1.00 96.25 91 ILE A CA 1
ATOM 755 C C . ILE A 1 91 ? -8.361 3.119 3.376 1.00 96.25 91 ILE A C 1
ATOM 757 O O . ILE A 1 91 ? -9.000 2.635 2.444 1.00 96.25 91 ILE A O 1
ATOM 761 N N . ILE A 1 92 ? -7.863 2.391 4.373 1.00 96.25 92 ILE A N 1
ATOM 762 C CA . ILE A 1 92 ? -8.168 0.980 4.594 1.00 96.25 92 ILE A CA 1
ATOM 763 C C . ILE A 1 92 ? -9.257 0.900 5.661 1.00 96.25 92 ILE A C 1
ATOM 765 O O . ILE A 1 92 ? -9.067 1.317 6.805 1.00 96.25 92 ILE A O 1
ATOM 769 N N . THR A 1 93 ? -10.415 0.365 5.298 1.00 95.56 93 THR A N 1
ATOM 770 C CA . THR A 1 93 ? -11.524 0.128 6.231 1.00 95.56 93 THR A CA 1
ATOM 771 C C . THR A 1 93 ? -11.539 -1.318 6.723 1.00 95.56 93 THR A C 1
ATOM 773 O O . THR A 1 93 ? -10.900 -2.195 6.139 1.00 95.56 93 THR A O 1
ATOM 776 N N . ASN A 1 94 ? -12.270 -1.563 7.816 1.00 90.81 94 ASN A N 1
ATOM 777 C CA . ASN A 1 94 ? -12.357 -2.867 8.479 1.00 90.81 94 ASN A CA 1
ATOM 7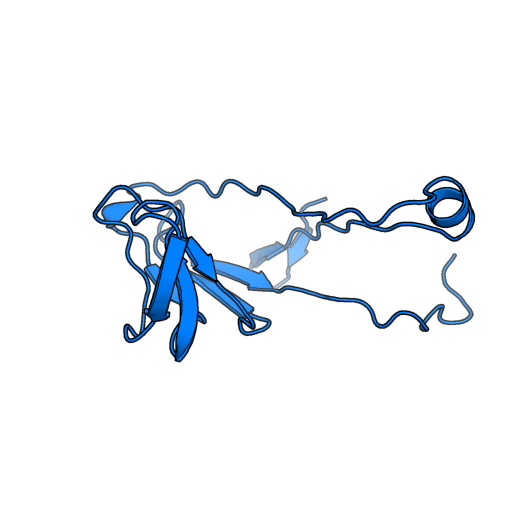78 C C . ASN A 1 94 ? -10.989 -3.392 8.946 1.00 90.81 94 ASN A C 1
ATOM 780 O O . ASN A 1 94 ? -10.702 -4.588 8.876 1.00 90.81 94 ASN A O 1
ATOM 784 N N . VAL A 1 95 ? -10.150 -2.487 9.463 1.00 89.06 95 VAL A N 1
ATOM 785 C CA . VAL A 1 95 ? -8.942 -2.873 10.203 1.00 89.06 95 VAL A CA 1
ATOM 786 C C . VAL A 1 95 ? -9.316 -3.341 11.622 1.00 89.06 95 VAL A C 1
ATOM 788 O O . VAL A 1 95 ? -10.495 -3.469 11.968 1.00 89.06 95 VAL A O 1
ATOM 791 N N . VAL A 1 96 ? -8.321 -3.658 12.459 1.00 84.94 96 VAL A N 1
ATOM 792 C CA . VAL A 1 96 ? -8.541 -4.197 13.816 1.00 84.94 96 VAL A CA 1
ATOM 793 C C . VAL A 1 96 ? -9.543 -3.346 14.616 1.00 84.94 96 VAL A C 1
ATOM 795 O O . VAL A 1 96 ? -9.503 -2.116 14.595 1.00 84.94 96 VAL A O 1
ATOM 798 N N . SER A 1 97 ? -10.457 -4.025 15.317 1.00 81.88 97 SER A N 1
ATOM 799 C CA . SER A 1 97 ? -11.540 -3.420 16.111 1.00 81.88 97 SER A CA 1
ATOM 800 C C . SER A 1 97 ? -12.538 -2.571 15.309 1.00 81.88 97 SER A C 1
ATOM 802 O O . SER A 1 97 ? -13.174 -1.691 15.880 1.00 81.88 97 SER A O 1
ATOM 804 N N . GLY A 1 98 ? -12.676 -2.809 13.998 1.00 79.19 98 GLY A N 1
ATOM 805 C CA . GLY A 1 98 ? -13.629 -2.083 13.147 1.00 79.19 98 GLY A CA 1
ATOM 806 C C . GLY A 1 98 ? -13.220 -0.638 12.855 1.00 79.19 98 GLY A C 1
ATOM 807 O O . GLY A 1 98 ? -14.045 0.161 12.417 1.00 79.19 98 GLY A O 1
ATOM 808 N N . ARG A 1 99 ? -11.955 -0.282 13.113 1.00 87.31 99 ARG A N 1
ATOM 809 C CA . ARG A 1 99 ? -11.428 1.052 12.816 1.00 87.31 99 ARG A CA 1
ATOM 810 C C . ARG A 1 99 ? -11.142 1.209 11.319 1.00 87.31 99 ARG A C 1
ATOM 812 O O . ARG A 1 99 ? -11.304 0.284 10.517 1.00 87.31 99 ARG A O 1
ATOM 819 N N . LYS A 1 100 ? -10.680 2.403 10.962 1.00 92.56 100 LYS A N 1
ATOM 820 C CA . LYS A 1 100 ? -10.109 2.734 9.656 1.00 92.56 100 LYS A CA 1
ATOM 821 C C . LYS A 1 100 ? -8.641 3.102 9.843 1.00 92.56 100 LYS A C 1
ATOM 823 O O . LYS A 1 100 ? -8.273 3.615 10.897 1.00 92.56 100 LYS A O 1
ATOM 828 N N . MET A 1 101 ? -7.826 2.847 8.830 1.00 93.69 101 MET A N 1
ATOM 829 C CA . MET A 1 101 ? -6.452 3.324 8.754 1.00 93.69 101 MET A CA 1
ATOM 830 C C . MET A 1 101 ? -6.329 4.268 7.568 1.00 93.69 101 MET A C 1
ATOM 832 O O . MET A 1 101 ? -6.694 3.903 6.454 1.00 93.69 101 MET A O 1
ATOM 836 N N . ARG A 1 102 ? -5.829 5.476 7.819 1.00 94.38 102 ARG A N 1
ATOM 837 C CA . ARG A 1 102 ? -5.508 6.458 6.786 1.00 94.38 102 ARG A CA 1
ATOM 838 C C . ARG A 1 102 ? -4.014 6.384 6.490 1.00 94.38 102 ARG A C 1
ATOM 840 O O . ARG A 1 102 ? -3.212 6.328 7.417 1.00 94.38 102 ARG A O 1
ATOM 847 N N . ILE A 1 103 ? -3.664 6.366 5.212 1.00 93.44 103 ILE A N 1
ATOM 848 C CA . ILE A 1 103 ? -2.291 6.366 4.712 1.00 93.44 103 ILE A CA 1
ATOM 849 C C . ILE A 1 103 ? -2.142 7.617 3.864 1.00 93.44 103 ILE A C 1
ATOM 851 O O . ILE A 1 103 ? -2.950 7.843 2.965 1.00 93.44 103 ILE A O 1
ATOM 855 N N . GLN A 1 104 ? -1.125 8.416 4.157 1.00 91.88 104 GLN A N 1
ATOM 856 C CA . GLN A 1 104 ? -0.802 9.611 3.394 1.00 91.88 104 GLN A CA 1
ATOM 857 C C . GLN A 1 104 ? 0.642 9.510 2.912 1.00 91.88 104 GLN A C 1
ATOM 859 O O . GLN A 1 104 ? 1.551 9.271 3.707 1.00 91.88 104 GLN A O 1
ATOM 864 N N . ASN A 1 105 ? 0.833 9.633 1.601 1.00 86.19 105 ASN A N 1
ATOM 865 C CA . ASN A 1 105 ? 2.146 9.607 0.978 1.00 86.19 105 ASN A CA 1
ATOM 866 C C . ASN A 1 105 ? 2.685 11.036 0.834 1.00 86.19 105 ASN A C 1
ATOM 868 O O . ASN A 1 105 ? 2.156 11.838 0.061 1.00 86.19 105 ASN A O 1
ATOM 872 N N . TYR A 1 106 ? 3.744 11.349 1.572 1.00 80.88 106 TYR A N 1
ATOM 873 C CA . TYR A 1 106 ? 4.419 12.637 1.500 1.00 80.88 106 TYR A CA 1
ATOM 874 C C . TYR A 1 106 ? 5.742 12.476 0.762 1.00 80.88 106 TYR A C 1
ATOM 876 O O . TYR A 1 106 ? 6.652 11.793 1.226 1.00 80.88 106 TYR A O 1
ATOM 884 N N . LEU A 1 107 ? 5.838 13.130 -0.391 1.00 69.06 107 LEU A N 1
ATOM 885 C CA . LEU A 1 107 ? 7.116 13.430 -1.016 1.00 69.06 107 LEU A CA 1
ATOM 886 C C . LEU A 1 107 ? 7.463 14.851 -0.591 1.00 69.06 107 LEU A C 1
ATOM 888 O O . LEU A 1 107 ? 6.847 15.802 -1.074 1.00 69.06 107 LEU A O 1
ATOM 892 N N . GLU A 1 108 ? 8.402 14.992 0.342 1.00 63.34 108 GLU A N 1
ATOM 893 C CA . GLU A 1 108 ? 8.960 16.308 0.642 1.00 63.34 108 GLU A CA 1
ATOM 894 C C . GLU A 1 108 ? 9.571 16.878 -0.649 1.00 63.34 108 GLU A C 1
ATOM 896 O O . GLU A 1 108 ? 10.351 16.181 -1.315 1.00 63.34 108 GLU A O 1
ATOM 901 N N . PRO A 1 109 ? 9.224 18.113 -1.055 1.00 52.69 109 PRO A N 1
ATOM 902 C CA . PRO A 1 109 ? 9.889 18.760 -2.171 1.00 52.69 109 PRO A CA 1
ATOM 903 C C . PRO A 1 109 ? 11.393 18.801 -1.893 1.00 52.69 109 PRO A C 1
ATOM 905 O O . PRO A 1 109 ? 11.827 19.286 -0.847 1.00 52.69 109 PRO A O 1
ATOM 908 N N . LEU A 1 110 ? 12.195 18.305 -2.836 1.00 47.56 110 LEU A N 1
ATOM 909 C CA . LEU A 1 110 ? 13.653 18.416 -2.800 1.00 47.56 110 LEU A CA 1
ATOM 910 C C . LEU A 1 110 ? 14.045 19.904 -2.876 1.00 47.56 110 LEU A C 1
ATOM 912 O O . LEU A 1 110 ? 14.301 20.425 -3.957 1.00 47.56 110 LEU A O 1
ATOM 916 N N . GLY A 1 111 ? 14.025 20.612 -1.746 1.00 46.69 111 GLY A N 1
ATOM 917 C CA . GLY A 1 111 ? 14.350 22.041 -1.701 1.00 46.69 111 GLY A CA 1
ATOM 918 C C . GLY A 1 111 ? 13.815 22.832 -0.507 1.00 46.69 111 GLY A C 1
ATOM 919 O O . GLY A 1 111 ? 13.615 24.034 -0.645 1.00 46.69 111 GLY A O 1
ATOM 920 N N . GLY A 1 112 ? 13.560 22.204 0.642 1.00 39.16 112 GLY A N 1
ATOM 921 C CA . GLY A 1 112 ? 12.963 22.885 1.791 1.00 39.16 112 GLY A CA 1
ATOM 922 C C . GLY A 1 112 ? 13.656 22.609 3.116 1.00 39.16 112 GLY A C 1
ATOM 923 O O . GLY A 1 112 ? 12.971 22.264 4.069 1.00 39.16 112 GLY A O 1
ATOM 924 N N . PHE A 1 113 ? 14.979 22.780 3.214 1.00 43.34 113 PHE A N 1
ATOM 925 C CA . PHE A 1 113 ? 15.549 23.059 4.536 1.00 43.34 113 PHE A CA 1
ATOM 926 C C . PHE A 1 113 ? 14.981 24.415 4.964 1.00 43.34 113 PHE A C 1
ATOM 928 O O . PHE A 1 113 ? 15.301 25.446 4.368 1.00 43.34 113 PHE A O 1
ATOM 935 N N . ARG A 1 114 ? 14.062 24.417 5.931 1.00 47.41 114 ARG A N 1
ATOM 936 C CA . ARG A 1 114 ? 13.672 25.656 6.595 1.00 47.41 114 ARG A CA 1
ATOM 937 C C . ARG A 1 114 ? 14.828 26.045 7.501 1.00 47.41 114 ARG A C 1
ATOM 939 O O . ARG A 1 114 ? 15.312 25.242 8.290 1.00 47.41 114 ARG A O 1
ATOM 946 N N . GLU A 1 115 ? 15.292 27.276 7.347 1.00 33.69 115 GLU A N 1
ATOM 947 C CA . GLU A 1 115 ? 16.271 27.873 8.245 1.00 33.69 115 GLU A CA 1
ATOM 948 C C . GLU A 1 115 ? 15.690 27.845 9.672 1.00 33.69 115 GLU A C 1
ATOM 950 O O . GLU A 1 115 ? 14.729 28.560 9.962 1.00 33.69 115 GLU A O 1
ATOM 955 N N . GLY A 1 116 ? 16.211 26.955 10.528 1.00 51.31 116 GLY A N 1
ATOM 956 C CA . GLY A 1 116 ? 15.807 26.840 11.935 1.00 51.31 116 GLY A CA 1
ATOM 957 C C . GLY A 1 116 ? 15.397 25.459 12.463 1.00 51.31 116 GLY A C 1
ATOM 958 O O . GLY A 1 116 ? 14.983 25.403 13.620 1.00 51.31 116 GLY A O 1
ATOM 959 N N . ASP A 1 117 ? 15.508 24.366 11.702 1.00 36.00 117 ASP A N 1
ATOM 960 C CA . ASP A 1 117 ? 15.410 23.023 12.302 1.00 36.00 117 ASP A CA 1
ATOM 961 C C . ASP A 1 117 ? 16.681 22.710 13.136 1.00 36.00 117 ASP A C 1
ATOM 963 O O . ASP A 1 117 ? 17.774 23.109 12.721 1.00 36.00 117 ASP A O 1
ATOM 967 N N . PRO A 1 118 ? 16.547 22.095 1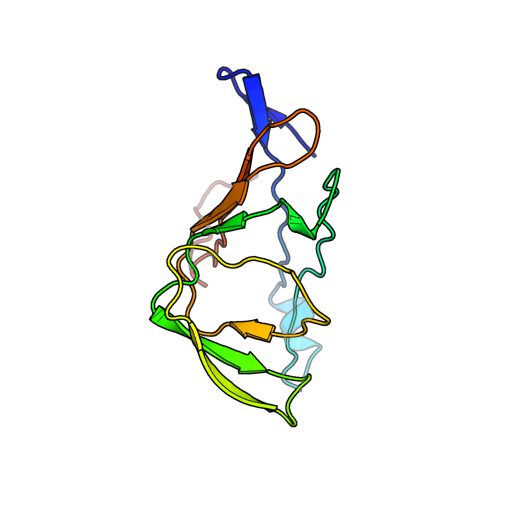4.332 1.00 50.25 118 PRO A N 1
ATOM 968 C CA . PRO A 1 118 ? 17.609 21.999 15.343 1.00 50.25 118 PRO A CA 1
ATOM 969 C C . PRO A 1 118 ? 18.815 21.136 14.950 1.00 50.25 118 PRO A C 1
ATOM 971 O O . PRO A 1 118 ? 18.646 20.166 14.178 1.00 50.25 118 PRO A O 1
#

pLDDT: mean 86.55, std 14.76, range [33.69, 98.56]

Foldseek 3Di:
DWDQDPVRDIDDDDDDDDDPVRVVVDPDDDDDDDPDDAAAPDQQPKKKAQQAQWWKQWVVVVRDIDGRNDRIDGPPDDGDIDTPPTDQWMKIARGPPRDIDIHGDDDDPPPDPDPDDD

Sequence (118 aa):
MPERLPSGDVEAVFSLMDDEFTRSMWHFHCQLLLHTYFKVPDVRRCQITGMHGCMFIDKTREGAVYQETRETVTLNEWTDHIYQNTMQEHIITNVVSGRKMRIQNYLEPLGGFREGDP